Protein AF-A0A7Y2USN3-F1 (afdb_monomer_lite)

Structure (mmCIF, N/CA/C/O backbone):
data_AF-A0A7Y2USN3-F1
#
_entry.id   AF-A0A7Y2USN3-F1
#
loop_
_atom_site.group_PDB
_atom_site.id
_atom_site.type_symbol
_atom_site.label_atom_id
_atom_site.label_alt_id
_atom_site.label_comp_id
_atom_site.label_asym_id
_atom_site.label_entity_id
_atom_site.label_seq_id
_atom_site.pdbx_PDB_ins_code
_atom_site.Cartn_x
_atom_site.Cartn_y
_atom_site.Cartn_z
_atom_site.occupancy
_atom_site.B_iso_or_equiv
_atom_site.auth_seq_id
_atom_site.auth_comp_id
_atom_site.auth_asym_id
_atom_site.auth_atom_id
_atom_site.pdbx_PDB_model_num
ATOM 1 N N . MET A 1 1 ? -29.178 -0.633 -0.399 1.00 41.69 1 MET A N 1
ATOM 2 C CA . MET A 1 1 ? -27.884 -1.021 0.208 1.00 41.69 1 MET A CA 1
ATOM 3 C C . MET A 1 1 ? -27.336 0.174 0.972 1.00 41.69 1 MET A C 1
ATOM 5 O O . MET A 1 1 ? -27.221 1.237 0.377 1.00 41.69 1 MET A O 1
ATOM 9 N N . ARG A 1 2 ? -27.064 0.053 2.279 1.00 41.88 2 ARG A N 1
ATOM 10 C CA . ARG A 1 2 ? -26.307 1.093 2.998 1.00 41.88 2 ARG A CA 1
ATOM 11 C C . ARG A 1 2 ? -24.895 1.117 2.408 1.00 41.88 2 ARG A C 1
ATOM 13 O O . ARG A 1 2 ? -24.268 0.067 2.343 1.00 41.88 2 ARG A O 1
ATOM 20 N N . SER A 1 3 ? -24.432 2.284 1.966 1.00 49.88 3 SER A N 1
ATOM 21 C CA . SER A 1 3 ? -23.037 2.487 1.568 1.00 49.88 3 SER A CA 1
ATOM 22 C C . SER A 1 3 ? -22.153 2.213 2.787 1.00 49.88 3 SER A C 1
ATOM 24 O O . SER A 1 3 ? -22.164 2.980 3.751 1.00 49.88 3 SER A O 1
ATOM 26 N N . THR A 1 4 ? -21.473 1.067 2.813 1.00 59.75 4 THR A N 1
ATOM 27 C CA . THR A 1 4 ? -20.478 0.762 3.842 1.00 59.75 4 THR A CA 1
ATOM 28 C C . THR A 1 4 ? -19.253 1.613 3.552 1.00 59.75 4 THR A C 1
ATOM 30 O O . THR A 1 4 ? -18.570 1.398 2.554 1.00 59.75 4 THR A O 1
ATOM 33 N N . LYS A 1 5 ? -18.989 2.611 4.401 1.00 84.38 5 LYS A N 1
ATOM 34 C CA . LYS A 1 5 ? -17.790 3.441 4.274 1.00 84.38 5 LYS A CA 1
ATOM 35 C C . LYS A 1 5 ? -16.564 2.559 4.522 1.00 84.38 5 LYS A C 1
ATOM 37 O O . LYS A 1 5 ? -16.480 1.912 5.567 1.00 84.38 5 LYS A O 1
ATOM 42 N N . PHE A 1 6 ? -15.653 2.515 3.555 1.00 94.25 6 PHE A N 1
ATOM 43 C CA . PHE A 1 6 ? -14.382 1.815 3.712 1.00 94.25 6 PHE A CA 1
ATOM 44 C C . PHE A 1 6 ? -13.584 2.420 4.871 1.00 94.25 6 PHE A C 1
ATOM 46 O O . PHE A 1 6 ? -13.576 3.639 5.051 1.00 94.25 6 PHE A O 1
ATOM 53 N N . GLN A 1 7 ? -12.946 1.553 5.654 1.00 95.19 7 GLN A N 1
ATOM 54 C CA . GLN A 1 7 ? -12.125 1.918 6.815 1.00 95.19 7 GLN A CA 1
ATOM 55 C C . GLN A 1 7 ? -10.630 1.846 6.494 1.00 95.19 7 GLN A C 1
ATOM 57 O O . GLN A 1 7 ? -9.812 2.513 7.118 1.00 95.19 7 GLN A O 1
ATOM 62 N N . SER A 1 8 ? -10.273 1.057 5.484 1.00 97.38 8 SER A N 1
ATOM 63 C CA . SER A 1 8 ? -8.925 0.964 4.942 1.00 97.38 8 SER A CA 1
ATOM 64 C C . SER A 1 8 ? -8.968 0.579 3.468 1.00 97.38 8 SER A C 1
ATOM 66 O O . SER A 1 8 ? -10.033 0.265 2.923 1.00 97.38 8 SER A O 1
ATOM 68 N N . PHE A 1 9 ? -7.809 0.576 2.819 1.00 98.12 9 PHE A N 1
ATOM 69 C CA . PHE A 1 9 ? -7.646 -0.001 1.491 1.00 98.12 9 PHE A CA 1
ATOM 70 C C . PHE A 1 9 ? -6.334 -0.776 1.363 1.00 98.12 9 PHE A C 1
ATOM 72 O O . PHE A 1 9 ? -5.370 -0.522 2.083 1.00 98.12 9 PHE A O 1
ATOM 79 N N . VAL A 1 10 ? -6.300 -1.691 0.403 1.00 98.50 10 VAL A N 1
ATOM 80 C CA . VAL A 1 10 ? -5.101 -2.407 -0.032 1.00 98.50 10 VAL A CA 1
ATOM 81 C C . VAL A 1 10 ? -4.945 -2.257 -1.542 1.00 98.50 10 VAL A C 1
ATOM 83 O O . VAL A 1 10 ? -5.924 -2.328 -2.290 1.00 98.50 10 VAL A O 1
ATOM 86 N N . VAL A 1 11 ? -3.711 -2.047 -1.990 1.00 98.19 11 VAL A N 1
ATOM 87 C CA . VAL A 1 11 ? -3.324 -2.121 -3.399 1.00 98.19 11 VAL A CA 1
ATOM 88 C C . VAL A 1 11 ? -2.580 -3.434 -3.607 1.00 98.19 11 VAL A C 1
ATOM 90 O O . VAL A 1 11 ? -1.391 -3.528 -3.303 1.00 98.19 11 VAL A O 1
ATOM 93 N N . PHE A 1 12 ? -3.285 -4.439 -4.122 1.00 97.56 12 PHE A N 1
ATOM 94 C CA . PHE A 1 12 ? -2.672 -5.665 -4.614 1.00 97.56 12 PHE A CA 1
ATOM 95 C C . PHE A 1 12 ? -1.966 -5.363 -5.925 1.00 97.56 12 PHE A C 1
ATOM 97 O O . PHE A 1 12 ? -2.584 -4.904 -6.889 1.00 97.56 12 PHE A O 1
ATOM 104 N N . ALA A 1 13 ? -0.662 -5.569 -5.932 1.00 94.38 13 ALA A N 1
ATOM 105 C CA . ALA A 1 13 ? 0.195 -5.212 -7.041 1.00 94.38 13 ALA A CA 1
ATOM 106 C C . ALA A 1 13 ? 1.453 -6.075 -7.019 1.00 94.38 13 ALA A C 1
ATOM 108 O O . ALA A 1 13 ? 1.684 -6.831 -6.087 1.00 94.38 13 ALA A O 1
ATOM 109 N N . GLU A 1 14 ? 2.282 -5.899 -8.036 1.00 88.94 14 GLU A N 1
ATOM 110 C CA . GLU A 1 14 ? 3.601 -6.516 -8.115 1.00 88.94 14 GLU A CA 1
ATOM 111 C C . GLU A 1 14 ? 4.676 -5.483 -8.440 1.00 88.94 14 GLU A C 1
ATOM 113 O O . GLU A 1 14 ? 4.388 -4.320 -8.781 1.00 88.94 14 GLU A O 1
ATOM 118 N N . MET A 1 15 ? 5.936 -5.907 -8.369 1.00 84.06 15 MET A N 1
ATOM 119 C CA . MET A 1 15 ? 7.051 -5.107 -8.864 1.00 84.06 15 MET A CA 1
ATOM 120 C C . MET A 1 15 ? 6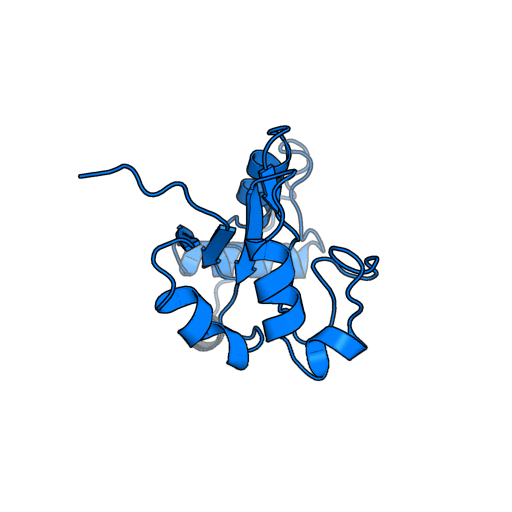.764 -4.619 -10.297 1.00 84.06 15 MET A C 1
ATOM 122 O O . MET A 1 15 ? 6.289 -5.352 -11.157 1.00 84.06 15 MET A O 1
ATOM 126 N N . ARG A 1 16 ? 7.043 -3.335 -10.564 1.00 79.31 16 ARG A N 1
ATOM 127 C CA . ARG A 1 16 ? 6.910 -2.702 -11.900 1.00 79.31 16 ARG A CA 1
ATOM 128 C C . ARG A 1 16 ? 5.494 -2.631 -12.499 1.00 79.31 16 ARG A C 1
ATOM 130 O O . ARG A 1 16 ? 5.352 -2.222 -13.652 1.00 79.31 16 ARG A O 1
ATOM 137 N N . THR A 1 17 ? 4.454 -2.864 -11.704 1.00 84.56 17 THR A N 1
ATOM 138 C CA . THR A 1 17 ? 3.044 -2.671 -12.111 1.00 84.56 17 THR A CA 1
ATOM 139 C C . THR A 1 17 ? 2.585 -1.209 -12.160 1.00 84.56 17 THR A C 1
ATOM 141 O O . THR A 1 17 ? 1.488 -0.922 -12.623 1.00 84.56 17 THR A O 1
ATOM 144 N N . GLY A 1 18 ? 3.407 -0.265 -11.690 1.00 85.88 18 GLY A N 1
ATOM 145 C CA . GLY A 1 18 ? 3.016 1.144 -11.538 1.00 85.88 18 GLY A CA 1
ATOM 146 C C . GLY A 1 18 ? 2.463 1.487 -10.150 1.00 85.88 18 GLY A C 1
ATOM 147 O O . GLY A 1 18 ? 1.992 2.601 -9.937 1.00 85.88 18 GLY A O 1
ATOM 148 N N . SER A 1 19 ? 2.572 0.573 -9.183 1.00 91.81 19 SER A N 1
ATOM 149 C CA . SER A 1 19 ? 2.035 0.753 -7.828 1.00 91.81 19 SER A CA 1
ATOM 150 C C . SER A 1 19 ? 2.583 1.987 -7.099 1.00 91.81 19 SER A C 1
ATOM 152 O O . SER A 1 19 ? 1.821 2.691 -6.447 1.00 91.81 19 SER A O 1
ATOM 154 N N . ASN A 1 20 ? 3.858 2.336 -7.307 1.00 90.81 20 ASN A N 1
ATOM 155 C CA . ASN A 1 20 ? 4.452 3.587 -6.810 1.00 90.81 20 ASN A CA 1
ATOM 156 C C . ASN A 1 20 ? 3.781 4.850 -7.374 1.00 90.81 20 ASN A C 1
ATOM 158 O O . ASN A 1 20 ? 3.679 5.862 -6.686 1.00 90.81 20 ASN A O 1
ATOM 162 N N . PHE A 1 21 ? 3.368 4.821 -8.644 1.00 89.56 21 PHE A N 1
ATOM 163 C CA . PHE A 1 21 ? 2.702 5.960 -9.272 1.00 89.56 21 PHE A CA 1
ATOM 164 C C . PHE A 1 21 ? 1.278 6.109 -8.736 1.00 89.56 21 PHE A C 1
ATOM 166 O O . PHE A 1 21 ? 0.868 7.215 -8.388 1.00 89.56 21 PHE A O 1
ATOM 173 N N . LEU A 1 22 ? 0.549 4.998 -8.603 1.00 93.38 22 LEU A N 1
ATOM 174 C CA . LEU A 1 22 ? -0.772 4.996 -7.980 1.00 93.38 22 LEU A CA 1
ATOM 175 C C . LEU A 1 22 ? -0.707 5.506 -6.534 1.00 93.38 22 LEU A C 1
ATOM 177 O O . LEU A 1 22 ? -1.476 6.388 -6.168 1.00 93.38 22 LEU A O 1
ATOM 181 N N . GLU A 1 23 ? 0.245 5.013 -5.742 1.00 95.62 23 GLU A N 1
ATOM 182 C CA . GLU A 1 23 ? 0.483 5.471 -4.371 1.00 95.62 23 GLU A CA 1
ATOM 183 C C . GLU A 1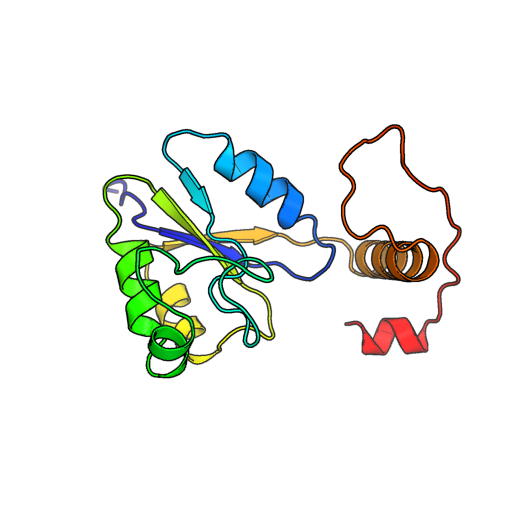 23 ? 0.733 6.980 -4.296 1.00 95.62 23 GLU A C 1
ATOM 185 O O . GLU A 1 23 ? 0.101 7.663 -3.493 1.00 95.62 23 GLU A O 1
ATOM 190 N N . ALA A 1 24 ? 1.611 7.516 -5.150 1.00 93.62 24 ALA A N 1
ATOM 191 C CA . ALA A 1 24 ? 1.908 8.946 -5.169 1.00 93.62 24 ALA A CA 1
ATOM 192 C C . ALA A 1 24 ? 0.657 9.796 -5.457 1.00 93.62 24 ALA A C 1
ATOM 194 O O . ALA A 1 24 ? 0.470 10.839 -4.835 1.00 93.62 24 ALA A O 1
ATOM 195 N N . ASN A 1 25 ? -0.219 9.336 -6.357 1.00 95.31 25 ASN A N 1
ATOM 196 C CA . ASN A 1 25 ? -1.483 10.013 -6.645 1.00 95.31 25 ASN A CA 1
ATOM 197 C C . ASN A 1 25 ? -2.485 9.882 -5.489 1.00 95.31 25 ASN A C 1
ATOM 199 O O . ASN A 1 25 ? -3.145 10.858 -5.153 1.00 95.31 25 ASN A O 1
ATOM 203 N N . LEU A 1 26 ? -2.581 8.711 -4.849 1.00 95.06 26 LEU A N 1
ATOM 204 C CA . LEU A 1 26 ? -3.427 8.514 -3.666 1.00 95.06 26 LEU A CA 1
ATOM 205 C C . LEU A 1 26 ? -2.997 9.433 -2.514 1.00 95.06 26 LEU A C 1
ATOM 207 O O . LEU A 1 26 ? -3.840 10.078 -1.900 1.00 95.06 26 LEU A O 1
ATOM 211 N N . ASN A 1 27 ? -1.692 9.558 -2.277 1.00 95.81 27 ASN A N 1
ATOM 212 C CA . ASN A 1 27 ? -1.128 10.413 -1.229 1.00 95.81 27 ASN A CA 1
ATOM 213 C C . ASN A 1 27 ? -1.243 11.918 -1.516 1.00 95.81 27 ASN A C 1
ATOM 215 O O . ASN A 1 27 ? -1.009 12.721 -0.616 1.00 95.81 27 ASN A O 1
ATOM 219 N N . ALA A 1 28 ? -1.622 12.317 -2.734 1.00 95.06 28 ALA A N 1
ATOM 220 C CA . ALA A 1 28 ? -1.910 13.713 -3.053 1.00 95.06 28 ALA A CA 1
ATOM 221 C C . ALA A 1 28 ? -3.279 14.179 -2.515 1.00 95.06 28 ALA A C 1
ATOM 223 O O . ALA A 1 28 ? -3.529 15.381 -2.436 1.00 95.06 28 ALA A O 1
ATOM 224 N N . PHE A 1 29 ? -4.168 13.255 -2.131 1.00 94.56 29 PHE A N 1
ATOM 225 C CA . PHE A 1 29 ? -5.458 13.586 -1.528 1.00 94.56 29 PHE A CA 1
ATOM 226 C C . PHE A 1 29 ? -5.322 13.742 -0.010 1.00 94.56 29 PHE A C 1
ATOM 228 O O . PHE A 1 29 ? -4.934 12.806 0.681 1.00 94.56 29 PHE A O 1
ATOM 235 N N . GLU A 1 30 ? -5.735 14.890 0.535 1.00 91.38 30 GLU A N 1
ATOM 236 C CA . GLU A 1 30 ? -5.616 15.218 1.971 1.00 91.38 30 GLU A CA 1
ATOM 237 C C . GLU A 1 30 ? -6.232 14.158 2.909 1.00 91.38 30 GLU A C 1
ATOM 239 O O . GLU A 1 30 ? -5.733 13.910 4.010 1.00 91.38 30 GLU A O 1
ATOM 244 N N . GLY A 1 31 ? -7.309 13.506 2.463 1.00 93.75 31 GLY A N 1
ATOM 245 C CA . GLY A 1 31 ? -8.035 12.488 3.222 1.00 93.75 31 GLY A CA 1
ATOM 246 C C . GLY A 1 31 ? -7.499 11.060 3.090 1.00 93.75 31 GLY A C 1
ATOM 247 O O . GLY A 1 31 ? -8.100 10.158 3.676 1.00 93.75 31 GLY A O 1
ATOM 248 N N . ILE A 1 32 ? -6.425 10.826 2.328 1.00 95.56 32 ILE A N 1
ATOM 249 C CA . ILE A 1 32 ? -5.881 9.491 2.044 1.00 95.56 32 ILE A CA 1
ATOM 250 C C . ILE A 1 32 ? -4.425 9.412 2.507 1.00 95.56 32 ILE A C 1
ATOM 252 O O . ILE A 1 32 ? -3.671 10.377 2.419 1.00 95.56 32 ILE A O 1
ATOM 256 N N . ASN A 1 33 ? -4.025 8.254 3.032 1.00 96.06 33 ASN A N 1
ATOM 257 C CA . ASN A 1 33 ? -2.624 7.971 3.320 1.00 96.06 33 ASN A CA 1
ATOM 258 C C 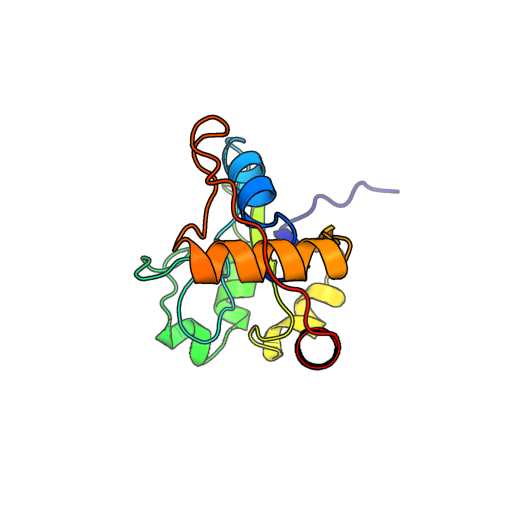. ASN A 1 33 ? -2.270 6.506 3.024 1.00 96.06 33 ASN A C 1
ATOM 260 O O . ASN A 1 33 ? -2.735 5.587 3.694 1.00 96.06 33 ASN A O 1
ATOM 264 N N . CYS A 1 34 ? -1.440 6.291 2.015 1.00 96.94 34 CYS A N 1
ATOM 265 C CA . CYS A 1 34 ? -0.867 5.015 1.629 1.00 96.94 34 CYS A CA 1
ATOM 266 C C . CYS A 1 34 ? 0.532 4.882 2.241 1.00 96.94 34 CYS A C 1
ATOM 268 O O . CYS A 1 34 ? 1.463 5.612 1.885 1.00 96.94 34 CYS A O 1
ATOM 270 N N . HIS A 1 35 ? 0.674 3.920 3.149 1.00 96.69 35 HIS A N 1
ATOM 271 C CA . HIS A 1 35 ? 1.866 3.685 3.965 1.00 96.69 35 HIS A CA 1
ATOM 272 C C . HIS A 1 35 ? 2.913 2.810 3.266 1.00 96.69 35 HIS A C 1
ATOM 274 O O . HIS A 1 35 ? 3.587 2.017 3.919 1.00 96.69 35 HIS A O 1
ATOM 280 N N . GLY A 1 36 ? 3.044 2.912 1.942 1.00 95.75 36 GLY A N 1
ATOM 281 C CA . GLY A 1 36 ? 4.014 2.105 1.208 1.00 95.75 36 GLY A CA 1
ATOM 282 C C . GLY A 1 36 ? 3.718 0.606 1.273 1.00 95.75 36 GLY A C 1
ATOM 283 O O . GLY A 1 36 ? 2.570 0.167 1.356 1.00 95.75 36 GLY A O 1
ATOM 284 N N . GLU A 1 37 ? 4.783 -0.185 1.268 1.00 96.88 37 GLU A N 1
ATOM 285 C CA . GLU A 1 37 ? 4.773 -1.635 1.473 1.00 96.88 37 GLU A CA 1
ATOM 286 C C . GLU A 1 37 ? 4.786 -1.962 2.976 1.00 96.88 37 GLU A C 1
ATOM 288 O O . GLU A 1 37 ? 5.782 -2.425 3.533 1.00 96.88 37 GLU A O 1
ATOM 293 N N . ALA A 1 38 ? 3.683 -1.654 3.664 1.00 97.38 38 ALA A N 1
ATOM 294 C CA . ALA A 1 38 ? 3.572 -1.748 5.127 1.00 97.38 38 ALA A CA 1
ATOM 295 C C . ALA A 1 38 ? 3.826 -3.162 5.687 1.00 97.38 38 ALA A C 1
ATOM 297 O O . ALA A 1 38 ? 4.124 -3.309 6.871 1.00 97.38 38 ALA A O 1
ATOM 298 N N . PHE A 1 39 ? 3.711 -4.189 4.838 1.00 97.62 39 PHE A N 1
ATOM 299 C CA . PHE A 1 39 ? 3.921 -5.591 5.190 1.00 97.62 39 PHE A CA 1
ATOM 300 C C . PHE A 1 39 ? 5.127 -6.232 4.483 1.00 97.62 39 PHE A C 1
ATOM 302 O O . PHE A 1 39 ? 5.255 -7.455 4.503 1.00 97.62 39 PHE A O 1
ATOM 309 N N . ASN A 1 40 ? 6.048 -5.431 3.933 1.00 96.06 40 ASN A N 1
ATOM 310 C CA . ASN A 1 40 ? 7.316 -5.929 3.392 1.00 96.06 40 ASN A CA 1
ATOM 311 C C . ASN A 1 40 ? 8.130 -6.645 4.495 1.00 96.06 40 ASN A C 1
ATOM 313 O O . ASN A 1 40 ? 8.208 -6.119 5.608 1.00 96.06 40 ASN A O 1
ATOM 317 N N . PRO A 1 41 ? 8.738 -7.818 4.253 1.00 93.12 41 PRO A N 1
ATOM 318 C CA . PRO A 1 41 ? 9.464 -8.568 5.287 1.00 93.12 41 PRO A CA 1
ATOM 319 C C . PRO A 1 41 ? 10.746 -7.883 5.787 1.00 93.12 41 PRO A C 1
ATOM 321 O O . PRO A 1 41 ? 11.264 -8.254 6.836 1.00 93.12 41 PRO A O 1
ATOM 324 N N . HIS A 1 42 ? 11.273 -6.894 5.061 1.00 90.62 42 HIS A N 1
ATOM 325 C CA . HIS A 1 42 ? 12.574 -6.289 5.357 1.00 90.62 42 HIS A CA 1
ATOM 326 C C . HIS A 1 42 ? 12.495 -4.874 5.940 1.00 90.62 42 HIS A C 1
ATOM 328 O O . HIS A 1 42 ? 13.433 -4.438 6.606 1.00 90.62 42 HIS A O 1
ATOM 334 N N . PHE A 1 43 ? 11.414 -4.135 5.685 1.00 92.06 43 PHE A N 1
ATOM 335 C CA . PHE A 1 43 ? 11.264 -2.740 6.114 1.00 92.06 43 PHE A CA 1
ATOM 336 C C . PHE A 1 43 ? 9.791 -2.351 6.318 1.00 92.06 43 PHE A C 1
ATOM 338 O O . PHE A 1 43 ? 8.884 -3.113 5.994 1.00 92.06 43 PHE A O 1
ATOM 345 N N . MET A 1 44 ? 9.552 -1.146 6.847 1.00 91.69 44 MET A N 1
ATOM 346 C CA . MET A 1 44 ? 8.214 -0.629 7.167 1.00 91.69 44 MET A CA 1
ATOM 347 C C . MET A 1 44 ? 7.720 0.374 6.117 1.00 91.69 44 MET A C 1
ATOM 349 O O . MET A 1 44 ? 7.931 1.574 6.246 1.00 91.69 44 MET A O 1
ATOM 353 N N . GLY A 1 45 ? 7.029 -0.059 5.066 1.00 91.44 45 GLY A N 1
ATOM 354 C CA . GLY A 1 45 ? 6.449 0.876 4.091 1.00 91.44 45 GLY A CA 1
ATOM 355 C C . GLY A 1 45 ? 7.441 1.393 3.047 1.00 91.44 45 GLY A C 1
ATOM 356 O O . GLY A 1 45 ? 7.253 1.155 1.855 1.00 91.44 45 GLY A O 1
ATOM 357 N N . TYR A 1 46 ? 8.510 2.058 3.487 1.00 88.75 46 TYR A N 1
ATOM 358 C CA . TYR A 1 46 ? 9.616 2.530 2.648 1.00 88.75 46 TYR A CA 1
ATOM 359 C C . TYR A 1 46 ? 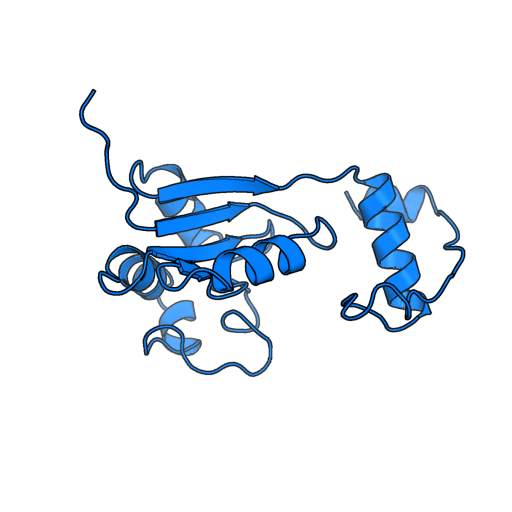10.965 2.083 3.239 1.00 88.75 46 TYR A C 1
ATOM 361 O O . TYR A 1 46 ? 11.055 1.849 4.443 1.00 88.75 46 TYR A O 1
ATOM 369 N N . PRO A 1 47 ? 12.039 1.976 2.440 1.00 82.12 47 PRO A N 1
ATOM 370 C CA . PRO A 1 47 ? 13.375 1.739 2.980 1.00 82.12 47 PRO A CA 1
ATOM 371 C C . PRO A 1 47 ? 13.792 2.850 3.958 1.00 82.12 47 PRO A C 1
ATOM 373 O O . PRO A 1 47 ? 13.624 4.029 3.646 1.00 82.12 47 PRO A O 1
ATOM 376 N N . ASN A 1 48 ? 14.374 2.479 5.105 1.00 78.81 48 ASN A N 1
ATOM 377 C CA . ASN A 1 48 ? 14.824 3.401 6.165 1.00 78.81 48 ASN A CA 1
ATOM 378 C C . ASN A 1 48 ? 13.728 4.343 6.702 1.00 78.81 48 ASN A C 1
ATOM 380 O O . ASN A 1 48 ? 13.997 5.504 7.005 1.00 78.81 48 ASN A O 1
ATOM 384 N N . SER A 1 49 ? 12.490 3.865 6.776 1.00 78.06 49 SER A N 1
ATOM 385 C CA . SER A 1 49 ? 11.338 4.638 7.238 1.00 78.06 49 SER A CA 1
ATOM 386 C C . SER A 1 49 ? 11.160 4.641 8.757 1.00 78.06 49 SER A C 1
ATOM 388 O O . SER A 1 49 ? 11.572 3.724 9.472 1.00 78.06 49 SER A O 1
ATOM 390 N N . ASP A 1 50 ? 10.455 5.671 9.218 1.00 85.62 50 ASP A N 1
ATOM 391 C CA . ASP A 1 50 ? 9.929 5.772 10.574 1.00 85.62 50 ASP A CA 1
ATOM 392 C C . ASP A 1 50 ? 8.775 4.775 10.831 1.00 85.62 50 ASP A C 1
ATOM 394 O O . ASP A 1 50 ? 8.139 4.287 9.889 1.00 85.62 50 ASP A O 1
ATOM 398 N N . PRO A 1 51 ? 8.451 4.495 12.109 1.00 92.62 51 PRO A N 1
ATOM 399 C CA . PRO A 1 51 ? 7.283 3.707 12.500 1.00 92.62 51 PRO A CA 1
ATOM 400 C C . PRO A 1 51 ? 5.976 4.166 11.834 1.00 92.62 51 PRO A C 1
ATOM 402 O O . PRO A 1 51 ? 5.645 5.354 11.814 1.00 92.62 51 PRO A O 1
ATOM 405 N N . ILE A 1 52 ? 5.166 3.215 11.364 1.00 95.44 52 ILE A N 1
ATOM 406 C CA . ILE A 1 52 ? 3.860 3.506 10.759 1.00 95.44 52 ILE A CA 1
ATOM 407 C C . ILE A 1 52 ? 2.822 3.606 11.873 1.00 95.44 52 ILE A C 1
ATOM 409 O O . ILE A 1 52 ? 2.588 2.640 12.594 1.00 95.44 52 ILE A O 1
ATOM 413 N N . LEU A 1 53 ? 2.180 4.770 12.016 1.00 95.12 53 LEU A N 1
ATOM 414 C CA . LEU A 1 53 ? 1.168 5.020 13.058 1.00 95.12 53 LEU A CA 1
ATOM 415 C C . LEU A 1 53 ? 1.676 4.689 14.480 1.00 95.12 53 LEU A C 1
ATOM 417 O O . LEU A 1 53 ? 0.914 4.236 15.331 1.00 95.12 53 LEU A O 1
ATOM 421 N N . GLY A 1 54 ? 2.975 4.906 14.726 1.00 94.81 54 GLY A N 1
ATOM 422 C CA . GLY A 1 54 ? 3.634 4.607 16.001 1.00 94.81 54 GLY A CA 1
ATOM 423 C C . GLY A 1 54 ? 4.002 3.133 16.213 1.00 94.81 54 GLY A C 1
ATOM 424 O O . GLY A 1 54 ? 4.469 2.788 17.294 1.00 94.81 54 GLY A O 1
ATOM 425 N N . ILE A 1 55 ? 3.811 2.269 15.211 1.00 96.88 55 ILE A N 1
ATOM 426 C CA . ILE A 1 55 ? 4.145 0.841 15.263 1.00 96.88 55 ILE A CA 1
ATOM 427 C C . ILE A 1 55 ? 5.455 0.618 14.516 1.00 96.88 55 ILE A C 1
ATOM 429 O O . ILE A 1 55 ? 5.568 0.921 13.326 1.00 96.88 55 ILE A O 1
ATOM 433 N N . ASP A 1 56 ? 6.452 0.106 15.231 1.00 95.44 56 ASP A N 1
ATOM 434 C CA . ASP A 1 56 ? 7.767 -0.201 14.681 1.00 95.44 56 ASP A CA 1
ATOM 435 C C . ASP A 1 56 ? 7.827 -1.598 14.035 1.00 95.44 56 ASP A C 1
ATOM 437 O O . ASP A 1 56 ? 6.914 -2.423 14.160 1.00 95.44 56 ASP A O 1
ATOM 441 N N . LEU A 1 57 ? 8.938 -1.857 13.337 1.00 94.81 57 LEU A N 1
ATOM 442 C CA . LEU A 1 57 ? 9.187 -3.113 12.630 1.00 94.81 57 LEU A CA 1
ATOM 443 C C . LEU A 1 57 ? 9.092 -4.323 13.565 1.00 94.81 57 LEU A C 1
ATOM 445 O O . LEU A 1 57 ? 8.405 -5.289 13.259 1.00 94.81 57 LEU A O 1
ATOM 449 N N . LYS A 1 58 ? 9.722 -4.243 14.741 1.00 95.62 58 LYS A N 1
ATOM 450 C CA . LYS A 1 58 ? 9.755 -5.337 15.717 1.00 95.62 58 LYS A CA 1
ATOM 451 C C . LYS A 1 58 ? 8.354 -5.706 16.210 1.00 95.62 58 LYS A C 1
ATOM 453 O O . LYS A 1 58 ? 8.049 -6.887 16.362 1.00 95.62 58 LYS A O 1
ATOM 458 N N . THR A 1 59 ? 7.509 -4.709 16.462 1.00 97.12 59 THR A N 1
ATOM 459 C CA . THR A 1 59 ? 6.127 -4.915 16.909 1.00 97.12 59 THR A CA 1
ATOM 460 C C . THR A 1 59 ? 5.287 -5.541 15.804 1.00 97.12 59 THR A C 1
ATOM 462 O O . THR A 1 59 ? 4.566 -6.504 16.063 1.00 97.12 59 THR A O 1
ATOM 465 N N . ARG A 1 60 ? 5.420 -5.048 14.565 1.00 97.06 60 ARG A N 1
ATOM 466 C CA . ARG A 1 60 ? 4.754 -5.632 13.393 1.00 97.06 60 ARG A CA 1
ATOM 467 C C . ARG A 1 60 ? 5.204 -7.072 13.165 1.00 97.06 60 ARG A C 1
ATOM 469 O O . ARG A 1 60 ? 4.366 -7.934 12.936 1.00 97.06 60 ARG A O 1
ATOM 476 N N . ASP A 1 61 ? 6.499 -7.354 13.242 1.00 96.44 61 ASP A N 1
ATOM 477 C CA . ASP A 1 61 ? 7.040 -8.690 12.975 1.00 96.44 61 ASP A CA 1
ATOM 478 C C . ASP A 1 61 ? 6.545 -9.714 14.006 1.00 96.44 61 ASP A C 1
ATOM 480 O O . ASP A 1 61 ? 6.221 -10.852 13.644 1.00 96.44 61 ASP A O 1
ATOM 484 N N . ALA A 1 62 ? 6.421 -9.300 15.272 1.00 97.88 62 ALA A N 1
ATOM 485 C CA . ALA A 1 62 ? 5.846 -10.116 16.336 1.00 97.88 62 ALA A CA 1
ATOM 486 C C . ALA A 1 62 ? 4.347 -10.391 16.115 1.00 97.88 62 ALA A C 1
ATOM 488 O O . ALA A 1 62 ? 3.925 -11.545 16.201 1.00 97.88 62 ALA A O 1
ATOM 489 N N . ASP A 1 63 ? 3.557 -9.360 15.795 1.00 97.94 63 ASP A N 1
ATOM 490 C CA . ASP A 1 63 ? 2.141 -9.495 15.439 1.00 97.94 63 ASP A CA 1
ATOM 491 C C . ASP A 1 63 ? 1.708 -8.446 14.390 1.00 97.94 63 ASP A C 1
ATOM 493 O O . ASP A 1 63 ? 1.403 -7.294 14.727 1.00 97.94 63 ASP A O 1
ATOM 497 N N . PRO A 1 64 ? 1.599 -8.828 13.103 1.00 97.75 64 PRO A N 1
ATOM 498 C CA . PRO A 1 64 ? 1.293 -7.881 12.036 1.00 97.75 64 PRO A CA 1
ATOM 499 C C . PRO A 1 64 ? -0.164 -7.401 12.086 1.00 97.75 64 PRO A C 1
ATOM 501 O O . PRO A 1 64 ? -0.503 -6.370 11.494 1.00 97.75 64 PRO A O 1
ATOM 504 N N . LYS A 1 65 ? -1.039 -8.087 12.838 1.00 97.75 65 LYS A N 1
ATOM 505 C CA . LYS A 1 65 ? -2.435 -7.667 13.017 1.00 97.75 65 LYS A CA 1
ATOM 506 C C . LYS A 1 65 ? -2.538 -6.365 13.803 1.00 97.75 65 LYS A C 1
ATOM 508 O O . LYS A 1 65 ? -3.511 -5.636 13.616 1.00 97.75 65 LYS A O 1
ATOM 513 N N . VAL A 1 66 ? -1.540 -6.035 14.627 1.00 97.94 66 VAL A N 1
ATOM 514 C CA . VAL A 1 66 ? -1.476 -4.759 15.354 1.00 97.94 66 VAL A CA 1
ATOM 515 C C . VAL A 1 66 ? -1.402 -3.591 14.368 1.00 97.94 66 VAL A C 1
ATOM 517 O O . VAL A 1 66 ? -2.199 -2.655 14.462 1.00 97.94 66 VAL A O 1
ATOM 520 N N . LEU A 1 67 ? -0.520 -3.680 13.365 1.00 98.25 67 LEU A N 1
ATOM 521 C CA . LEU A 1 67 ? -0.409 -2.672 12.307 1.00 98.25 67 LEU A CA 1
ATOM 522 C C . LEU A 1 67 ? -1.662 -2.628 11.431 1.00 98.25 67 LEU A C 1
ATOM 524 O O . LEU A 1 67 ? -2.199 -1.548 11.180 1.00 98.25 67 LEU A O 1
ATOM 528 N N . LEU A 1 68 ? -2.179 -3.791 11.023 1.00 98.06 68 LEU A N 1
ATOM 529 C CA . LEU A 1 68 ? -3.405 -3.867 10.226 1.00 98.06 68 LEU A CA 1
ATOM 530 C C . LEU A 1 68 ? -4.593 -3.200 10.944 1.00 98.06 68 LEU A C 1
ATOM 532 O O . LEU A 1 68 ? -5.347 -2.433 10.341 1.00 98.06 68 LEU A O 1
ATOM 536 N N . ALA A 1 69 ? -4.738 -3.443 12.249 1.00 97.75 69 ALA A N 1
ATOM 537 C CA . ALA A 1 69 ? -5.776 -2.834 13.069 1.00 97.75 69 ALA A CA 1
ATOM 538 C C . ALA A 1 69 ? -5.594 -1.316 13.210 1.00 97.75 69 ALA A C 1
ATOM 540 O O . ALA A 1 69 ? -6.590 -0.592 13.176 1.00 97.75 69 ALA A O 1
ATOM 541 N N . ALA A 1 70 ? -4.360 -0.825 13.350 1.00 97.62 70 ALA A N 1
ATOM 542 C CA . ALA A 1 70 ? -4.077 0.608 13.411 1.00 97.62 70 ALA A CA 1
ATOM 543 C C . ALA A 1 70 ? -4.422 1.316 12.095 1.00 97.62 70 ALA A C 1
ATOM 545 O O . ALA A 1 70 ? -5.090 2.350 12.118 1.00 97.62 70 ALA A O 1
ATOM 546 N N . ILE A 1 71 ? -4.060 0.721 10.953 1.00 97.38 71 ILE A N 1
ATOM 547 C CA . ILE A 1 71 ? -4.423 1.225 9.620 1.00 97.38 71 ILE A CA 1
ATOM 548 C C . ILE A 1 71 ? -5.947 1.304 9.480 1.00 97.38 71 ILE A C 1
ATOM 550 O O . ILE A 1 71 ? -6.471 2.337 9.075 1.00 97.38 71 ILE A O 1
ATOM 554 N N . LYS A 1 72 ? -6.669 0.250 9.879 1.00 95.94 72 LYS A N 1
ATOM 555 C CA . LYS A 1 72 ? -8.138 0.199 9.823 1.00 95.94 72 LYS A CA 1
ATOM 556 C C . LYS A 1 72 ? -8.829 1.200 10.753 1.00 95.94 72 LYS A C 1
ATOM 558 O O . LYS A 1 72 ? -9.908 1.687 10.436 1.00 95.94 72 LYS A O 1
ATOM 563 N N . LYS A 1 73 ? -8.261 1.467 11.929 1.00 94.88 73 LYS A N 1
ATOM 564 C CA . LYS A 1 73 ? -8.861 2.351 12.943 1.00 94.88 73 LYS A CA 1
ATOM 565 C C . LYS A 1 73 ? -8.460 3.816 12.784 1.00 94.88 73 LYS A C 1
ATOM 567 O O . LYS A 1 73 ? -8.916 4.638 13.576 1.00 94.88 73 LYS A O 1
ATOM 572 N N . ASN A 1 74 ? -7.625 4.159 11.803 1.00 91.25 74 ASN A N 1
ATOM 573 C CA . ASN A 1 74 ? -7.230 5.542 11.583 1.00 91.25 74 ASN A CA 1
ATOM 574 C C . ASN A 1 74 ? -8.423 6.369 11.080 1.00 91.25 74 ASN A C 1
ATOM 576 O O . ASN A 1 74 ? -8.799 6.314 9.914 1.00 91.25 74 ASN A O 1
ATOM 580 N N . THR A 1 75 ? -9.016 7.158 11.972 1.00 86.19 75 THR A N 1
ATOM 581 C CA . THR A 1 75 ? -10.172 8.004 11.654 1.00 86.19 75 THR A CA 1
ATOM 582 C C . THR A 1 75 ? -9.786 9.355 11.061 1.00 86.19 75 THR A C 1
ATOM 584 O O . THR A 1 75 ? -10.644 10.019 10.482 1.00 86.19 75 THR A O 1
ATOM 587 N N . ALA A 1 76 ? -8.518 9.767 11.179 1.00 88.69 76 ALA A N 1
ATOM 588 C CA . ALA A 1 76 ? -8.048 11.042 10.646 1.00 88.69 76 ALA A CA 1
ATOM 589 C C . ALA A 1 76 ? -7.948 11.016 9.114 1.00 88.69 76 ALA A C 1
ATOM 591 O O . ALA A 1 76 ? -8.226 12.020 8.461 1.00 88.69 76 ALA A O 1
ATOM 592 N N . ARG A 1 77 ? -7.553 9.872 8.537 1.00 91.94 77 ARG A N 1
ATOM 593 C CA . ARG A 1 77 ? -7.410 9.663 7.088 1.00 91.94 77 ARG A CA 1
ATOM 594 C C . ARG A 1 77 ? -7.720 8.222 6.719 1.00 91.94 77 ARG A C 1
ATOM 596 O O . ARG A 1 77 ? -7.321 7.308 7.440 1.00 91.94 77 ARG A O 1
ATOM 603 N N . LEU A 1 78 ? -8.314 8.021 5.544 1.00 96.12 78 LEU A N 1
ATOM 604 C CA . LEU A 1 78 ? -8.451 6.692 4.960 1.00 96.12 78 LEU A CA 1
ATOM 605 C C . LEU A 1 78 ? -7.051 6.140 4.670 1.00 96.12 78 LEU A C 1
ATOM 607 O O . LEU A 1 78 ? -6.343 6.641 3.796 1.00 96.12 78 LEU A O 1
ATOM 611 N N . SER A 1 79 ? -6.647 5.133 5.439 1.00 97.12 79 SER A N 1
ATOM 612 C CA . SER A 1 79 ? -5.295 4.584 5.379 1.00 97.12 79 SER A CA 1
ATOM 613 C C . SER A 1 79 ? -5.241 3.282 4.590 1.00 97.12 79 SER A C 1
ATOM 615 O O . SER A 1 79 ? -6.167 2.473 4.634 1.00 97.12 79 SER A O 1
ATOM 617 N N . GLY A 1 80 ? -4.133 3.055 3.899 1.00 97.94 80 GLY A N 1
ATOM 618 C CA . GLY A 1 80 ? -3.912 1.825 3.155 1.00 97.94 80 GLY A CA 1
ATOM 619 C C . GLY A 1 80 ? -2.447 1.556 2.878 1.00 97.94 80 GLY A C 1
ATOM 620 O O . GLY A 1 80 ? -1.572 2.227 3.423 1.00 97.94 80 GLY A O 1
ATOM 621 N N . PHE A 1 81 ? -2.184 0.533 2.077 1.00 98.25 81 PHE A N 1
ATOM 622 C CA . PHE A 1 81 ? -0.837 0.040 1.798 1.00 98.25 81 PHE A CA 1
ATOM 623 C C . PHE A 1 81 ? -0.804 -0.745 0.485 1.00 98.25 81 PHE A C 1
ATOM 625 O O . PHE A 1 81 ? -1.837 -1.200 -0.015 1.00 98.25 81 PHE A O 1
ATOM 632 N N . ARG A 1 82 ? 0.398 -0.917 -0.062 1.00 97.88 82 ARG A N 1
ATOM 633 C CA . ARG A 1 82 ? 0.695 -1.843 -1.156 1.00 97.88 82 ARG A CA 1
ATOM 634 C C . ARG A 1 82 ? 1.005 -3.224 -0.580 1.00 97.88 82 ARG A C 1
ATOM 636 O O . ARG A 1 82 ? 1.732 -3.314 0.407 1.00 97.88 82 ARG A O 1
ATOM 643 N N . TYR A 1 83 ? 0.452 -4.267 -1.193 1.00 98.00 83 TYR A N 1
ATOM 644 C CA . TYR A 1 83 ? 0.645 -5.663 -0.797 1.00 98.00 83 TYR A CA 1
ATOM 645 C C . TYR A 1 83 ? 1.064 -6.500 -2.007 1.00 98.00 83 TYR A C 1
ATOM 647 O O . TYR A 1 83 ? 0.333 -6.527 -3.002 1.00 98.00 83 TYR A O 1
ATOM 655 N N . PHE A 1 84 ? 2.236 -7.132 -1.927 1.00 95.56 84 PHE A N 1
ATOM 656 C CA . PHE A 1 84 ? 2.808 -7.991 -2.976 1.00 95.56 84 PHE A CA 1
ATOM 657 C C . PHE A 1 84 ? 2.788 -9.463 -2.542 1.00 95.56 84 PHE A C 1
ATOM 659 O O . PHE A 1 84 ? 2.526 -9.756 -1.374 1.00 95.56 84 PHE A O 1
ATOM 666 N N . HIS A 1 85 ? 3.054 -10.392 -3.463 1.00 92.81 85 HIS A N 1
ATOM 667 C CA . HIS A 1 85 ? 3.013 -11.833 -3.181 1.00 92.81 85 HIS A CA 1
ATOM 668 C C . HIS A 1 85 ? 3.975 -12.301 -2.072 1.00 92.81 85 HIS A C 1
ATOM 670 O O . HIS A 1 85 ? 3.701 -13.308 -1.422 1.00 92.81 85 HIS A O 1
ATOM 676 N N . ASP A 1 86 ? 5.087 -11.595 -1.858 1.00 92.94 86 ASP A N 1
ATOM 677 C CA . ASP A 1 86 ? 6.138 -11.922 -0.887 1.00 92.94 86 ASP A CA 1
ATOM 678 C C . ASP A 1 86 ? 6.011 -11.152 0.441 1.00 92.94 86 ASP A C 1
ATOM 680 O O . ASP A 1 86 ? 6.873 -11.246 1.320 1.00 92.94 86 ASP A O 1
ATOM 684 N N . HIS A 1 87 ? 4.935 -10.379 0.609 1.00 97.12 87 HIS A N 1
ATOM 685 C CA . HIS A 1 87 ? 4.644 -9.685 1.862 1.00 97.12 87 HIS A CA 1
ATOM 686 C C . HIS A 1 87 ? 4.103 -10.645 2.919 1.00 97.12 87 HIS A C 1
ATOM 688 O O . HIS A 1 87 ? 3.717 -11.773 2.627 1.00 97.12 87 HIS A O 1
ATOM 694 N N . ASP A 1 88 ? 4.069 -10.185 4.172 1.00 97.25 88 ASP A N 1
ATOM 695 C CA . ASP A 1 88 ? 3.672 -11.009 5.315 1.00 97.25 88 ASP A CA 1
ATOM 696 C C . ASP A 1 88 ? 2.334 -11.745 5.057 1.00 97.25 88 ASP A C 1
ATOM 698 O O . ASP A 1 88 ? 1.278 -11.106 4.964 1.00 97.25 88 ASP A O 1
ATOM 702 N N . PRO A 1 89 ? 2.332 -13.085 4.933 1.00 97.19 89 PRO A N 1
ATOM 703 C CA . PRO A 1 89 ? 1.127 -13.829 4.578 1.00 97.19 89 PRO A CA 1
ATOM 704 C C . PRO A 1 89 ? 0.117 -13.871 5.731 1.00 97.19 89 PRO A C 1
ATOM 706 O O . PRO A 1 89 ? -1.069 -14.104 5.507 1.00 97.19 89 PRO A O 1
ATOM 709 N N . ARG A 1 90 ? 0.543 -13.585 6.973 1.00 98.00 90 ARG A N 1
ATOM 710 C CA . ARG A 1 90 ? -0.310 -13.652 8.174 1.00 98.00 90 ARG A CA 1
ATOM 711 C C . ARG A 1 90 ? -1.447 -12.625 8.172 1.00 98.00 90 ARG A C 1
ATOM 713 O O . ARG A 1 90 ? -2.350 -12.723 9.005 1.00 98.00 90 ARG A O 1
ATOM 720 N N . VAL A 1 91 ? -1.401 -11.631 7.279 1.00 97.69 91 VAL A N 1
ATOM 721 C CA . VAL A 1 91 ? -2.452 -10.611 7.123 1.00 97.69 91 VAL A CA 1
ATOM 722 C C . VAL A 1 91 ? -3.364 -10.836 5.920 1.00 97.69 91 VAL A C 1
ATOM 724 O O . VAL A 1 91 ? -4.401 -10.181 5.851 1.00 97.69 91 VAL A O 1
ATOM 727 N N . PHE A 1 92 ? -3.028 -11.750 5.003 1.00 97.56 92 PHE A N 1
ATOM 728 C CA . PHE A 1 92 ? -3.751 -11.914 3.739 1.00 97.56 92 PHE A CA 1
ATOM 729 C C . PHE A 1 92 ? -5.236 -12.233 3.950 1.00 97.56 92 PHE A C 1
ATOM 731 O O . PHE A 1 92 ? -6.099 -11.484 3.486 1.00 97.56 92 PHE A O 1
ATOM 738 N N . ASP A 1 93 ? -5.536 -13.277 4.725 1.00 97.56 93 ASP A N 1
ATOM 739 C CA . ASP A 1 93 ? -6.918 -13.694 4.992 1.00 97.56 93 ASP A CA 1
ATOM 740 C C . ASP A 1 93 ? -7.706 -12.579 5.687 1.00 97.56 93 ASP A C 1
ATOM 742 O O . ASP A 1 93 ? -8.811 -12.239 5.276 1.00 97.56 93 ASP A O 1
ATOM 746 N N . ALA A 1 94 ? -7.092 -11.908 6.667 1.00 97.25 94 ALA A N 1
ATOM 747 C CA . ALA A 1 94 ? -7.723 -10.803 7.386 1.00 97.25 94 ALA A CA 1
ATOM 748 C C . ALA A 1 94 ? -8.082 -9.618 6.468 1.00 97.25 94 ALA A C 1
ATOM 750 O O . ALA A 1 94 ? -9.087 -8.947 6.698 1.00 97.25 94 ALA A O 1
ATOM 751 N N . ILE A 1 95 ? -7.279 -9.349 5.435 1.00 97.56 95 ILE A N 1
ATOM 752 C CA . ILE A 1 95 ? -7.556 -8.314 4.427 1.00 97.56 95 ILE A CA 1
ATOM 753 C C . ILE A 1 95 ? -8.686 -8.762 3.491 1.00 97.56 95 ILE A C 1
ATOM 755 O O . ILE A 1 95 ? -9.599 -7.985 3.186 1.00 97.56 95 ILE A O 1
ATOM 759 N N . MET A 1 96 ? -8.620 -10.009 3.022 1.00 97.31 96 MET A N 1
ATOM 760 C CA . MET A 1 96 ? -9.572 -10.567 2.063 1.00 97.31 96 MET A CA 1
ATOM 761 C C . MET A 1 96 ? -10.973 -10.715 2.655 1.00 97.31 96 MET A C 1
ATOM 763 O O . MET A 1 96 ? -11.952 -10.325 2.013 1.00 97.31 96 MET A O 1
ATOM 767 N N . GLU A 1 97 ? -11.062 -11.194 3.892 1.00 96.75 97 GLU A N 1
ATOM 768 C CA . GLU A 1 97 ? -12.315 -11.420 4.613 1.00 96.75 97 GLU A CA 1
ATOM 769 C C . GLU A 1 97 ? -12.971 -10.126 5.111 1.00 96.75 97 GLU A C 1
ATOM 771 O O . GLU A 1 97 ? -14.162 -10.126 5.413 1.00 96.75 97 GLU A O 1
ATOM 776 N N . ASP A 1 98 ? -12.242 -9.007 5.186 1.00 96.00 98 ASP A N 1
ATOM 777 C CA . ASP A 1 98 ? -12.773 -7.746 5.707 1.00 96.00 98 ASP A CA 1
ATOM 778 C C . ASP A 1 98 ? -13.571 -6.968 4.644 1.00 96.00 98 ASP A C 1
ATOM 780 O O . ASP A 1 98 ? -12.967 -6.296 3.802 1.00 96.00 98 ASP A O 1
ATOM 784 N N . PRO A 1 99 ? -14.918 -6.931 4.683 1.00 95.25 99 PRO A N 1
ATOM 785 C CA . PRO A 1 99 ? -15.717 -6.207 3.690 1.00 95.25 99 PRO A CA 1
ATOM 786 C C . PRO A 1 99 ? -15.540 -4.683 3.766 1.00 95.25 99 PRO A C 1
ATOM 788 O O . PRO A 1 99 ? -15.938 -3.971 2.846 1.00 95.25 99 PRO A O 1
ATOM 791 N N . THR A 1 100 ? -14.954 -4.165 4.850 1.00 95.62 100 THR A N 1
ATOM 792 C CA . THR A 1 100 ? -14.697 -2.730 5.041 1.00 95.62 100 THR A CA 1
ATOM 793 C C . THR A 1 100 ? -13.327 -2.286 4.532 1.00 95.62 100 THR A C 1
ATOM 795 O O . THR A 1 100 ? -13.056 -1.084 4.507 1.00 95.62 100 THR A O 1
ATOM 798 N N . CYS A 1 101 ? -12.487 -3.222 4.086 1.00 97.19 101 CYS A N 1
ATOM 799 C CA . CYS A 1 101 ? -11.254 -2.923 3.370 1.00 97.19 101 CYS A CA 1
ATOM 800 C C . CYS A 1 101 ? -11.539 -2.862 1.862 1.00 97.19 101 CYS A C 1
ATOM 802 O O . CYS A 1 101 ? -12.029 -3.839 1.288 1.00 97.19 101 CYS A O 1
ATOM 804 N N . ALA A 1 102 ? -11.251 -1.729 1.217 1.00 97.12 102 ALA A N 1
ATOM 805 C CA . ALA A 1 102 ? -11.313 -1.610 -0.239 1.00 97.12 102 ALA A CA 1
ATOM 806 C C . ALA A 1 102 ? -10.138 -2.358 -0.885 1.00 97.12 102 ALA A C 1
ATOM 808 O O . ALA A 1 102 ? -8.995 -2.190 -0.465 1.00 97.12 102 ALA A O 1
ATOM 809 N N . LYS A 1 103 ? -10.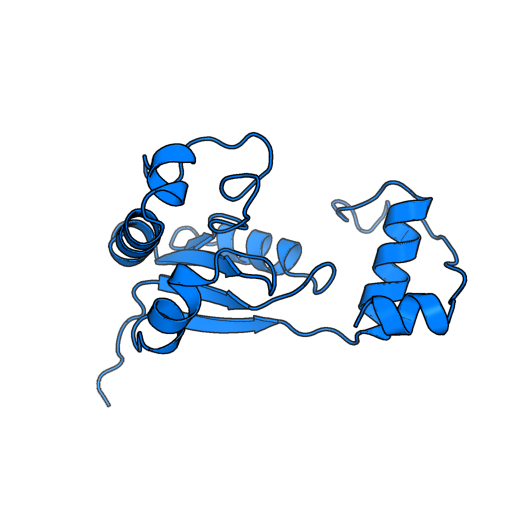403 -3.149 -1.930 1.00 97.38 103 LYS A N 1
ATOM 810 C CA . LYS A 1 103 ? -9.373 -3.894 -2.665 1.00 97.38 103 LYS A CA 1
ATOM 811 C C . LYS A 1 103 ? -9.163 -3.266 -4.030 1.00 97.38 103 LYS A C 1
ATOM 813 O O . LYS A 1 103 ? -10.088 -3.214 -4.837 1.00 97.38 103 LYS A O 1
ATOM 818 N N . ILE A 1 104 ? -7.947 -2.805 -4.280 1.00 97.19 104 ILE A N 1
ATOM 819 C CA . ILE A 1 104 ? -7.519 -2.267 -5.566 1.00 97.19 104 ILE A CA 1
ATOM 820 C C . ILE A 1 104 ? -6.558 -3.286 -6.166 1.00 97.19 104 ILE A C 1
ATOM 822 O O . ILE A 1 104 ? -5.535 -3.587 -5.560 1.00 97.19 104 ILE A O 1
ATOM 826 N N . ILE A 1 105 ? -6.888 -3.825 -7.338 1.00 95.00 105 ILE A N 1
ATOM 827 C CA . ILE A 1 105 ? -6.025 -4.766 -8.055 1.00 95.00 105 ILE A CA 1
ATOM 828 C C . ILE A 1 105 ? -5.352 -4.006 -9.192 1.00 95.00 105 ILE A C 1
ATOM 830 O O . ILE A 1 105 ? -6.019 -3.556 -10.124 1.00 95.00 105 ILE A O 1
ATOM 834 N N . LEU A 1 106 ? -4.032 -3.862 -9.113 1.00 92.75 106 LEU A N 1
ATOM 835 C CA . LEU A 1 106 ? -3.227 -3.229 -10.145 1.00 92.75 106 LEU A CA 1
ATOM 836 C C . LEU A 1 106 ? -2.434 -4.296 -10.896 1.00 92.75 106 LEU A C 1
ATOM 838 O O . LEU A 1 106 ? -1.466 -4.854 -10.384 1.00 92.75 106 LEU A O 1
ATOM 842 N N . THR A 1 107 ? -2.841 -4.552 -12.134 1.00 85.88 107 THR A N 1
ATOM 843 C CA . THR A 1 107 ? -2.136 -5.463 -13.038 1.00 85.88 107 THR A CA 1
ATOM 844 C C . THR A 1 107 ? -1.437 -4.686 -14.143 1.00 85.88 107 THR A C 1
ATOM 846 O O . THR A 1 107 ? -1.814 -3.567 -14.490 1.00 85.88 107 THR A O 1
ATOM 849 N N . ARG A 1 108 ? -0.396 -5.296 -14.704 1.00 80.56 108 ARG A N 1
ATOM 850 C CA . ARG A 1 108 ? 0.294 -4.834 -15.905 1.00 80.56 108 ARG A CA 1
ATOM 851 C C . ARG A 1 108 ? 0.643 -6.052 -16.748 1.00 80.56 108 ARG A C 1
ATOM 853 O O . ARG A 1 108 ? 0.810 -7.139 -16.199 1.00 80.56 108 ARG A O 1
ATOM 860 N N . ASN A 1 109 ? 0.759 -5.880 -18.063 1.00 76.50 109 ASN A N 1
ATOM 861 C CA . ASN A 1 109 ? 1.241 -6.947 -18.932 1.00 76.50 109 ASN A CA 1
ATOM 862 C C . ASN A 1 109 ? 2.616 -7.443 -18.423 1.00 76.50 109 ASN A C 1
ATOM 864 O O . ASN A 1 109 ? 3.536 -6.627 -18.311 1.00 76.50 109 ASN A O 1
ATOM 868 N N . PRO A 1 110 ? 2.778 -8.743 -18.110 1.00 73.25 110 PRO A N 1
ATOM 869 C CA . PRO A 1 110 ? 4.006 -9.263 -17.510 1.00 73.25 110 PRO A CA 1
ATOM 870 C C . PRO A 1 110 ? 5.237 -9.039 -18.394 1.00 73.25 110 PRO A C 1
ATOM 872 O O . PRO A 1 110 ? 6.318 -8.771 -17.875 1.00 73.25 110 PRO A O 1
ATOM 875 N N . VAL A 1 111 ? 5.077 -9.049 -19.723 1.00 75.88 111 VAL A N 1
ATOM 876 C CA . VAL A 1 111 ? 6.167 -8.743 -20.665 1.00 75.88 111 VAL A CA 1
ATOM 877 C C . VAL A 1 111 ? 6.647 -7.302 -20.485 1.00 75.88 111 VAL A C 1
ATOM 879 O O . VAL A 1 111 ? 7.848 -7.043 -20.449 1.00 75.88 111 VAL A O 1
ATOM 882 N N . GLU A 1 112 ? 5.727 -6.352 -20.312 1.00 73.25 112 GLU A N 1
ATOM 883 C CA . GLU A 1 112 ? 6.082 -4.950 -20.079 1.00 73.25 112 GLU A CA 1
ATOM 884 C C . GLU A 1 112 ? 6.715 -4.724 -18.702 1.00 73.25 112 GLU A C 1
ATOM 886 O O . GLU A 1 112 ? 7.617 -3.892 -18.567 1.00 73.25 112 GLU A O 1
ATOM 891 N N . SER A 1 113 ? 6.258 -5.452 -17.678 1.00 72.88 113 SER A N 1
ATOM 892 C CA . SER A 1 113 ? 6.865 -5.430 -16.343 1.00 72.88 113 SER A CA 1
ATOM 893 C C . SER A 1 113 ? 8.304 -5.948 -16.384 1.00 72.88 113 SER A C 1
ATOM 895 O O . SER A 1 113 ? 9.198 -5.273 -15.870 1.00 72.88 113 SER A O 1
ATOM 897 N N . TYR A 1 114 ? 8.539 -7.069 -17.073 1.00 74.88 114 TYR A N 1
ATOM 898 C CA . TYR A 1 114 ? 9.860 -7.677 -17.235 1.00 74.88 114 TYR A CA 1
ATOM 899 C C . TYR A 1 114 ? 10.820 -6.782 -18.030 1.00 74.88 114 TYR A C 1
ATOM 901 O O . TYR A 1 114 ? 11.915 -6.479 -17.558 1.00 74.88 114 TYR A O 1
ATOM 909 N N . VAL A 1 115 ? 10.396 -6.256 -19.185 1.00 77.69 115 VAL A N 1
ATOM 910 C CA . VAL A 1 115 ? 11.209 -5.303 -19.967 1.00 77.69 115 VAL A CA 1
ATOM 911 C C . VAL A 1 115 ? 11.530 -4.060 -19.133 1.00 77.69 115 VAL A C 1
ATOM 913 O O . VAL A 1 115 ? 12.670 -3.596 -19.113 1.00 77.69 115 VAL A O 1
ATOM 916 N N . SER A 1 116 ? 10.556 -3.540 -18.378 1.00 71.81 116 SER A N 1
ATOM 917 C CA . SER A 1 116 ? 10.800 -2.412 -17.480 1.00 71.81 116 SER A CA 1
ATOM 918 C C . SER A 1 116 ? 11.776 -2.745 -16.348 1.00 71.81 116 SER A C 1
ATOM 920 O O . SER A 1 116 ? 12.512 -1.851 -15.929 1.00 71.81 116 SER A O 1
ATOM 922 N N . TRP A 1 117 ? 11.758 -3.973 -15.825 1.00 76.06 117 TRP A N 1
ATOM 923 C CA . TRP A 1 117 ? 12.684 -4.440 -14.795 1.00 76.06 117 TRP A CA 1
ATOM 924 C C . TRP A 1 117 ? 14.116 -4.547 -15.335 1.00 76.06 117 TRP A C 1
ATOM 926 O O . TRP A 1 117 ? 15.024 -3.992 -14.719 1.00 76.06 117 TRP A O 1
ATOM 936 N N . LYS A 1 118 ? 14.310 -5.131 -16.526 1.00 78.56 118 LYS A N 1
ATOM 937 C CA . LYS A 1 118 ? 15.622 -5.202 -17.197 1.00 78.56 118 LYS A CA 1
ATOM 938 C C . LYS A 1 118 ? 16.221 -3.815 -17.432 1.00 78.56 118 LYS A C 1
ATOM 940 O O . LYS A 1 118 ? 17.365 -3.571 -17.064 1.00 78.56 118 LYS A O 1
ATOM 945 N N . ILE A 1 119 ? 15.423 -2.870 -17.939 1.00 72.31 119 ILE A N 1
ATOM 946 C CA . ILE A 1 119 ? 15.869 -1.480 -18.135 1.00 72.31 119 ILE A CA 1
ATOM 947 C C . ILE A 1 119 ? 16.288 -0.846 -16.802 1.00 72.31 119 ILE A C 1
ATOM 949 O O . ILE A 1 119 ? 17.309 -0.164 -16.739 1.00 72.31 119 ILE A O 1
ATOM 953 N N . ALA A 1 120 ? 15.532 -1.055 -15.720 1.00 73.12 120 ALA A N 1
ATOM 954 C CA . ALA A 1 120 ? 15.887 -0.517 -14.405 1.00 73.12 120 ALA A CA 1
ATOM 955 C C . ALA A 1 120 ? 17.199 -1.115 -13.870 1.00 73.12 120 ALA A C 1
ATOM 957 O O . ALA A 1 120 ? 18.014 -0.379 -13.314 1.00 73.12 120 ALA A O 1
ATOM 958 N N . GLN A 1 121 ? 17.421 -2.415 -14.082 1.00 73.88 121 GLN A N 1
ATOM 959 C CA . GLN A 1 121 ? 18.650 -3.109 -13.700 1.00 73.88 121 GLN A CA 1
ATOM 960 C C . GLN A 1 121 ? 19.867 -2.573 -14.471 1.00 73.88 121 GLN A C 1
ATOM 962 O O . GLN A 1 121 ? 20.901 -2.302 -13.868 1.00 73.88 121 GLN A O 1
ATOM 967 N N . GLU A 1 122 ? 19.728 -2.355 -15.780 1.00 75.00 122 GLU A N 1
ATOM 968 C CA . GLU A 1 122 ? 20.794 -1.816 -16.635 1.00 75.00 122 GLU A CA 1
ATOM 969 C C . GLU A 1 122 ? 21.097 -0.338 -16.348 1.00 75.00 122 GLU A C 1
ATOM 971 O O . GLU A 1 122 ? 22.246 0.095 -16.398 1.00 75.00 122 GLU A O 1
ATOM 976 N N . THR A 1 123 ? 20.072 0.464 -16.048 1.00 72.00 123 THR A N 1
ATOM 977 C CA . THR A 1 123 ? 20.202 1.930 -15.943 1.00 72.00 123 THR A CA 1
ATOM 978 C C . THR A 1 123 ? 20.343 2.457 -14.514 1.00 72.00 123 THR A C 1
ATOM 980 O O . THR A 1 123 ? 20.630 3.649 -14.328 1.00 72.00 123 THR A O 1
ATOM 983 N N . GLY A 1 124 ? 20.089 1.606 -13.513 1.00 70.81 124 GLY A N 1
ATOM 984 C CA . GLY A 1 124 ? 19.958 1.968 -12.099 1.00 70.81 124 GLY A CA 1
ATOM 985 C C . GLY A 1 124 ? 18.709 2.803 -11.774 1.00 70.81 124 GLY A C 1
ATOM 986 O O . GLY A 1 124 ? 18.580 3.306 -10.658 1.00 70.81 124 GLY A O 1
ATOM 987 N N . GLN A 1 125 ? 17.793 3.001 -12.731 1.00 65.00 125 GLN A N 1
ATOM 988 C CA . GLN A 1 125 ? 16.639 3.890 -12.587 1.00 65.00 125 GLN A CA 1
ATOM 989 C C . GLN A 1 125 ? 15.378 3.118 -12.178 1.00 65.00 125 GLN A C 1
ATOM 991 O O . GLN A 1 125 ? 14.608 2.633 -13.004 1.00 65.00 125 GLN A O 1
ATOM 996 N N . TRP A 1 126 ? 15.123 3.062 -10.871 1.00 62.94 126 TRP A N 1
ATOM 997 C CA . TRP A 1 126 ? 13.983 2.328 -10.304 1.00 62.94 126 TRP A CA 1
ATOM 998 C C . TRP A 1 126 ? 12.684 3.145 -10.234 1.00 62.94 126 TRP A C 1
ATOM 1000 O O . TRP A 1 126 ? 11.592 2.573 -10.204 1.00 62.94 126 TRP A O 1
ATOM 1010 N N . LYS A 1 127 ? 12.761 4.481 -10.263 1.00 58.50 127 LYS A N 1
ATOM 1011 C CA . LYS A 1 127 ? 11.600 5.385 -10.215 1.00 58.50 127 LYS A CA 1
ATOM 1012 C C . LYS A 1 127 ? 11.706 6.421 -11.334 1.00 58.50 127 LYS A C 1
ATOM 1014 O O . LYS A 1 127 ? 12.731 7.085 -11.465 1.00 58.50 127 LYS A O 1
ATOM 1019 N N . LEU A 1 128 ? 10.652 6.558 -12.142 1.00 59.75 128 LEU A N 1
ATOM 1020 C CA . LEU A 1 128 ? 10.529 7.683 -13.069 1.00 59.75 128 LEU A CA 1
ATOM 1021 C C . LEU A 1 128 ? 9.967 8.867 -12.282 1.00 59.75 128 LEU A C 1
ATOM 1023 O O . LEU A 1 128 ? 8.785 8.890 -11.950 1.00 59.75 128 LEU A O 1
ATOM 1027 N N . THR A 1 129 ? 10.834 9.805 -11.919 1.00 52.38 129 THR A N 1
ATOM 1028 C CA . THR A 1 129 ? 10.451 11.069 -11.273 1.00 52.38 129 THR A CA 1
ATOM 1029 C C . THR A 1 129 ? 10.275 12.203 -12.283 1.00 52.38 129 THR A C 1
ATOM 1031 O O . THR A 1 129 ? 9.554 13.150 -11.996 1.00 52.38 129 THR A O 1
ATOM 1034 N N . ASP A 1 130 ? 10.869 12.083 -13.475 1.00 46.47 130 ASP A N 1
ATOM 1035 C CA . ASP A 1 130 ? 10.743 13.032 -14.581 1.00 46.47 130 ASP A CA 1
ATOM 1036 C C . ASP A 1 130 ? 10.601 12.268 -15.907 1.00 46.47 130 ASP A C 1
ATOM 1038 O O . ASP A 1 130 ? 11.450 11.449 -16.268 1.00 46.47 130 ASP A O 1
ATOM 1042 N N . VAL A 1 131 ? 9.515 12.532 -16.638 1.00 52.53 131 VAL A N 1
ATOM 1043 C CA . VAL A 1 131 ? 9.223 11.924 -17.948 1.00 52.53 131 VAL A CA 1
ATOM 1044 C C . VAL A 1 131 ? 10.288 12.310 -18.983 1.00 52.53 131 VAL A C 1
ATOM 1046 O O . VAL A 1 131 ? 10.579 11.529 -19.886 1.00 52.53 131 VAL A O 1
ATOM 1049 N N . LYS A 1 132 ? 10.927 13.478 -18.827 1.00 47.81 132 LYS A N 1
ATOM 1050 C CA . LYS A 1 132 ? 12.002 13.956 -19.710 1.00 47.81 132 LYS A CA 1
ATOM 1051 C C . LYS A 1 132 ? 13.353 13.291 -19.432 1.00 47.81 132 LYS A C 1
ATOM 1053 O O . LYS A 1 132 ? 14.219 13.310 -20.299 1.00 47.81 132 LYS A O 1
ATOM 1058 N N . ALA A 1 133 ? 13.522 12.669 -18.263 1.00 51.72 133 ALA A N 1
ATOM 1059 C CA . ALA A 1 133 ? 14.724 11.932 -17.867 1.00 51.72 133 ALA A CA 1
ATOM 1060 C C . ALA A 1 133 ? 14.591 10.416 -18.108 1.00 51.72 133 ALA A C 1
ATOM 1062 O O . ALA A 1 133 ? 15.235 9.609 -17.432 1.00 51.72 133 ALA A O 1
ATOM 1063 N N . HIS A 1 134 ? 13.725 10.007 -19.039 1.00 47.56 134 HIS A N 1
ATOM 1064 C CA . HIS A 1 134 ? 13.587 8.609 -19.423 1.00 47.56 134 HIS A CA 1
ATOM 1065 C C . HIS A 1 134 ? 14.867 8.137 -20.124 1.00 47.56 134 HIS A C 1
ATOM 1067 O O . HIS A 1 134 ? 15.099 8.444 -21.296 1.00 47.56 134 HIS A O 1
ATOM 1073 N N . LYS A 1 135 ? 15.708 7.372 -19.419 1.00 52.94 135 LYS A N 1
ATOM 1074 C CA . LYS A 1 135 ? 16.841 6.688 -20.045 1.00 52.94 135 LYS A CA 1
ATOM 1075 C C . LYS A 1 135 ? 16.302 5.624 -20.999 1.00 52.94 135 LYS A C 1
ATOM 1077 O O . LYS A 1 135 ? 15.677 4.655 -20.580 1.00 52.94 135 LYS A O 1
ATOM 1082 N N . VAL A 1 136 ? 16.517 5.831 -22.295 1.00 52.03 136 VAL A N 1
ATOM 1083 C CA . VAL A 1 136 ? 16.176 4.854 -23.330 1.00 52.03 136 VAL A CA 1
ATOM 1084 C C . VAL A 1 136 ? 17.258 3.778 -23.317 1.00 52.03 136 VAL A C 1
ATOM 1086 O O . VAL A 1 136 ? 18.383 4.031 -23.738 1.00 52.03 136 VAL A O 1
ATOM 1089 N N . ALA A 1 137 ? 16.926 2.596 -22.807 1.00 59.53 137 ALA A N 1
ATOM 1090 C CA . ALA A 1 137 ? 17.743 1.394 -22.937 1.00 59.53 137 ALA A CA 1
ATOM 1091 C C . ALA A 1 137 ? 16.926 0.315 -23.655 1.00 59.53 137 ALA A C 1
ATOM 1093 O O . ALA A 1 137 ? 15.709 0.224 -23.474 1.00 59.53 137 ALA A O 1
ATOM 1094 N N . GLN A 1 138 ? 17.586 -0.475 -24.499 1.00 62.25 138 GLN A N 1
ATOM 1095 C CA . GLN A 1 138 ? 16.992 -1.663 -25.100 1.00 62.25 138 GLN A CA 1
ATOM 1096 C C . GLN A 1 138 ? 17.342 -2.859 -24.218 1.00 62.25 138 GLN A C 1
ATOM 1098 O O . GLN A 1 138 ? 18.484 -3.303 -24.224 1.00 62.25 138 GLN A O 1
ATOM 1103 N N . ALA A 1 139 ? 16.362 -3.379 -23.480 1.00 64.75 139 ALA A N 1
ATOM 1104 C CA . ALA A 1 139 ? 16.543 -4.620 -22.739 1.00 64.75 139 ALA A CA 1
ATOM 1105 C C . ALA A 1 139 ? 16.575 -5.812 -23.703 1.00 64.75 139 ALA A C 1
ATOM 1107 O O . ALA A 1 139 ? 15.667 -5.972 -24.525 1.00 64.75 139 ALA A O 1
ATOM 1108 N N . MET A 1 140 ? 17.578 -6.682 -23.572 1.00 72.81 140 MET A N 1
ATOM 1109 C CA . MET A 1 140 ? 17.527 -7.993 -24.221 1.00 72.81 140 MET A CA 1
ATOM 1110 C C . MET A 1 140 ? 16.515 -8.890 -23.504 1.00 72.81 140 MET A C 1
ATOM 1112 O O . MET A 1 140 ? 16.579 -9.059 -22.286 1.00 72.81 140 MET A O 1
ATOM 1116 N N . PHE A 1 141 ? 15.583 -9.463 -24.268 1.00 74.69 141 PHE A N 1
ATOM 1117 C CA . PHE A 1 141 ? 14.584 -10.395 -23.754 1.00 74.69 141 PHE A CA 1
ATOM 1118 C C . PHE A 1 141 ? 15.157 -11.815 -23.691 1.00 74.69 141 PHE A C 1
ATOM 1120 O O . PHE A 1 141 ? 15.537 -12.367 -24.725 1.00 74.69 141 PHE A O 1
ATOM 1127 N N . ASP A 1 142 ? 15.171 -12.420 -22.503 1.00 81.06 142 ASP A N 1
ATOM 1128 C CA . ASP A 1 142 ? 15.502 -13.833 -22.312 1.00 81.06 142 ASP A CA 1
ATOM 1129 C C . ASP A 1 142 ? 14.226 -14.616 -21.935 1.00 81.06 142 ASP A C 1
ATOM 1131 O O . ASP A 1 142 ? 13.675 -14.411 -20.851 1.00 81.06 142 ASP A O 1
ATOM 1135 N N . PRO A 1 143 ? 13.741 -15.538 -22.793 1.00 77.44 143 PRO 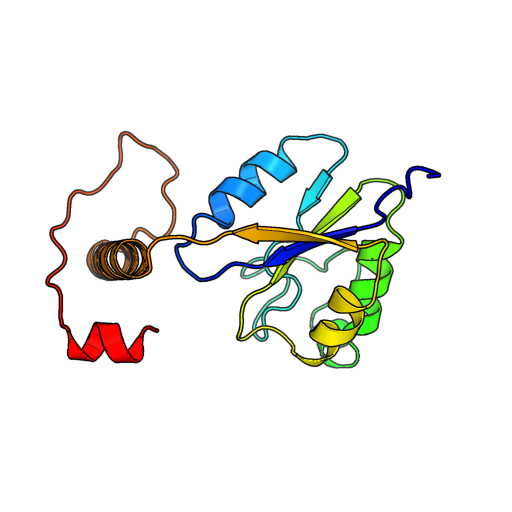A N 1
ATOM 1136 C CA . PRO A 1 143 ? 12.536 -16.320 -22.516 1.00 77.44 143 PRO A CA 1
ATOM 1137 C C . PRO A 1 143 ? 12.607 -17.184 -21.247 1.00 77.44 143 PRO A C 1
ATOM 1139 O O . PRO A 1 143 ? 11.576 -17.428 -20.624 1.00 77.44 143 PRO A O 1
ATOM 1142 N N . LYS A 1 144 ? 13.797 -17.669 -20.863 1.00 77.69 144 LYS A N 1
ATOM 1143 C CA . LYS A 1 144 ? 13.984 -18.494 -19.659 1.00 77.69 144 LYS A CA 1
ATOM 1144 C C . LYS A 1 144 ? 13.991 -17.632 -18.402 1.00 77.69 144 LYS A C 1
ATOM 1146 O O . LYS A 1 144 ? 13.382 -18.009 -17.408 1.00 77.69 144 LYS A O 1
ATOM 1151 N N . GLU A 1 145 ? 14.651 -16.476 -18.450 1.00 78.12 145 GLU A N 1
ATOM 1152 C CA . GLU A 1 145 ? 14.630 -15.503 -17.349 1.00 78.12 145 GLU A CA 1
ATOM 1153 C C . GLU A 1 145 ? 13.215 -14.947 -17.142 1.00 78.12 145 GLU A C 1
ATOM 1155 O O . GLU A 1 145 ? 12.756 -14.853 -16.009 1.00 78.12 145 GLU A O 1
ATOM 1160 N N . PHE A 1 146 ? 12.494 -14.663 -18.231 1.00 75.31 146 PHE A N 1
ATOM 1161 C CA . PHE A 1 146 ? 11.098 -14.239 -18.179 1.00 75.31 146 PHE A CA 1
ATOM 1162 C C . PHE A 1 146 ? 10.191 -15.294 -17.533 1.00 75.31 146 PHE A C 1
ATOM 1164 O O . PHE A 1 146 ? 9.369 -14.949 -16.691 1.00 75.31 146 PHE A O 1
ATOM 1171 N N . ALA A 1 147 ? 10.356 -16.576 -17.874 1.00 70.56 147 ALA A N 1
ATOM 1172 C CA . ALA A 1 147 ? 9.569 -17.651 -17.269 1.00 70.56 147 ALA A CA 1
ATOM 1173 C C . ALA A 1 147 ? 9.799 -17.785 -15.752 1.00 70.56 147 ALA A C 1
ATOM 1175 O O . ALA A 1 147 ? 8.868 -18.133 -15.039 1.00 70.56 147 ALA A O 1
ATOM 1176 N N . ASN A 1 148 ? 11.006 -17.479 -15.263 1.00 72.50 148 ASN A N 1
ATOM 1177 C CA . ASN A 1 148 ? 11.323 -17.450 -13.828 1.00 72.50 148 ASN A CA 1
ATOM 1178 C C . ASN A 1 148 ? 10.876 -16.151 -13.126 1.00 72.50 148 ASN A C 1
ATOM 1180 O O . ASN A 1 148 ? 10.979 -16.060 -11.906 1.00 72.50 148 ASN A O 1
ATOM 1184 N N . HIS A 1 149 ? 10.473 -15.128 -13.887 1.00 62.06 149 HIS A N 1
ATOM 1185 C CA . HIS A 1 149 ? 10.001 -13.833 -13.384 1.00 62.06 149 HIS A CA 1
ATOM 1186 C C . HIS A 1 149 ? 8.472 -13.777 -13.211 1.00 62.06 149 HIS A C 1
ATOM 1188 O O . HIS A 1 149 ? 7.967 -12.820 -12.623 1.00 62.06 149 HIS A O 1
ATOM 1194 N N . LEU A 1 150 ? 7.749 -14.758 -13.763 1.00 65.38 150 LEU A N 1
ATOM 1195 C CA . LEU A 1 150 ? 6.316 -14.980 -13.542 1.00 65.38 150 LEU A CA 1
ATOM 1196 C C . LEU A 1 150 ? 6.072 -15.678 -12.202 1.00 65.38 150 LEU A C 1
ATOM 1198 O O . LEU A 1 150 ? 5.038 -15.348 -11.584 1.00 65.38 150 LEU A O 1
#

Foldseek 3Di:
DPPQAALAEEEEDEQQLCVVVVQVVQCVDQQEHEQAACQALPAGRDPPDDADLPHHPVNCVVPVVVVVVSQSPPPSHHYYYYDYPRGDVVCVCVQVVDPSYHYHYRDDDLVNSVQVVQCCVVPVDRDCPDPVPDDDDGGDDDPVVSVVSD

Secondary structure (DSSP, 8-state):
------SEEEEE--TTSSHHHHHHHHTTSTTEEE-SBTT-SSSSBSTTPPPBTTB-HHHHHH-HHHHHHHHHH--SSEEEEEE-TTS-GGGHHHHHH-TTEEEEE----HHHHHHHHHHHHHH-----S-GGG-----PPP-HHHHHTT-

pLDDT: mean 85.39, std 14.97, range [41.69, 98.5]

Sequence (150 aa):
MRSTKFQSFVVFAEMRTGSNFLEANLNAFEGINCHGEAFNPHFMGYPNSDPILGIDLKTRDADPKVLLAAIKKNTARLSGFRYFHDHDPRVFDAIMEDPTCAKIILTRNPVESYVSWKIAQETGQWKLTDVKAHKVAQAMFDPKEFANHL

Radius of gyration: 16.96 Å; chains: 1; bounding box: 49×34×42 Å